Protein AF-B7JIX3-F1 (afdb_monomer_lite)

pLDDT: mean 92.61, std 6.32, range [68.38, 97.69]

InterPro domains:
  IPR001387 Cro/C1-type, helix-turn-helix domain [PF01381] (7-34)
  IPR001387 Cro/C1-type, helix-turn-helix domain [PS50943] (7-34)
  IPR001387 Cro/C1-type, helix-turn-helix domain [cd00093] (4-34)
  IPR010982 Lambda repressor-like, DNA-binding domain superfamily [G3DSA:1.10.260.40] (1-36)
  IPR010982 Lambda repressor-like, DNA-binding domain superfamily [SSF47413] (1-35)

Sequence (37 aa):
MSLGEQLKKLRESKGFSQEDVAKKIGVTRQAVYKVKL

Secondary structure (DSSP, 8-state):
--HHHHHHHHHHHTT--HHHHHHHHT--HHHHHHTT-

Foldseek 3Di:
DDPLVVVVVVCVVVVHDLVNVCVVVVHDSVVSVVSND

Organism: Bacillus cereus (strain AH820) (NCBI:txid405535)

Structure (mmCIF, N/CA/C/O backbone):
data_AF-B7JIX3-F1
#
_entry.id   AF-B7JIX3-F1
#
loop_
_atom_site.group_PDB
_atom_site.id
_atom_site.type_symbol
_atom_site.label_atom_id
_atom_site.label_alt_id
_atom_site.label_comp_id
_atom_site.label_asym_id
_atom_site.label_entity_id
_atom_site.label_seq_id
_atom_site.pdbx_PDB_ins_code
_atom_site.Cartn_x
_atom_site.Cartn_y
_atom_site.Cartn_z
_atom_site.occupancy
_atom_site.B_iso_or_equiv
_atom_site.auth_seq_id
_atom_site.auth_comp_id
_atom_site.auth_asym_id
_atom_site.auth_atom_id
_atom_site.pdbx_PDB_model_num
ATOM 1 N N . MET A 1 1 ? 9.196 5.242 15.503 1.00 68.38 1 MET A N 1
ATOM 2 C CA . MET A 1 1 ? 8.248 4.943 14.411 1.00 68.38 1 MET A CA 1
ATOM 3 C C . MET A 1 1 ? 9.055 4.854 13.129 1.00 68.38 1 MET A C 1
ATOM 5 O O . MET A 1 1 ? 9.821 5.771 12.861 1.00 68.38 1 MET A O 1
ATOM 9 N N . SER A 1 2 ? 8.969 3.739 12.409 1.00 90.31 2 SER A N 1
ATOM 10 C CA . SER A 1 2 ? 9.686 3.560 11.137 1.00 90.31 2 SER A CA 1
ATOM 11 C C . SER A 1 2 ? 8.865 4.066 9.944 1.00 90.31 2 SER A C 1
ATOM 13 O O . SER A 1 2 ? 7.641 4.176 10.032 1.00 90.31 2 SER A O 1
ATOM 15 N N . LEU A 1 3 ? 9.525 4.323 8.810 1.00 88.94 3 LEU A N 1
ATOM 16 C CA . LEU A 1 3 ? 8.856 4.726 7.566 1.00 88.94 3 LEU A CA 1
ATOM 17 C C . LEU A 1 3 ? 7.783 3.710 7.129 1.00 88.94 3 LEU A C 1
ATOM 19 O O . LEU A 1 3 ? 6.689 4.105 6.732 1.00 88.94 3 LEU A O 1
ATOM 23 N N . GLY A 1 4 ? 8.064 2.408 7.261 1.00 89.94 4 GLY A N 1
ATOM 24 C CA . GLY A 1 4 ? 7.096 1.350 6.954 1.00 89.94 4 GLY A CA 1
ATOM 25 C C . GLY A 1 4 ? 5.838 1.438 7.824 1.00 89.94 4 GLY A C 1
ATOM 26 O O . GLY A 1 4 ? 4.727 1.368 7.311 1.00 89.94 4 GLY A O 1
ATOM 27 N N . GLU A 1 5 ? 5.987 1.713 9.125 1.00 92.25 5 GLU A N 1
ATOM 28 C CA . GLU A 1 5 ? 4.840 1.899 10.026 1.00 92.25 5 GLU A CA 1
ATOM 29 C C . GLU A 1 5 ? 4.012 3.147 9.694 1.00 92.25 5 GLU A C 1
ATOM 31 O O . GLU A 1 5 ? 2.784 3.109 9.776 1.00 92.25 5 GLU A O 1
ATOM 36 N N . GLN A 1 6 ? 4.661 4.255 9.320 1.00 93.38 6 GLN A N 1
ATOM 37 C CA . GLN A 1 6 ? 3.962 5.479 8.909 1.00 93.38 6 GLN A CA 1
ATOM 38 C C . GLN A 1 6 ? 3.143 5.247 7.643 1.00 93.38 6 GLN A C 1
ATOM 40 O O . GLN A 1 6 ? 1.972 5.622 7.571 1.00 93.38 6 GLN A O 1
ATOM 45 N N . LEU A 1 7 ? 3.747 4.593 6.655 1.00 92.88 7 LEU A N 1
ATOM 46 C CA . LEU A 1 7 ? 3.077 4.294 5.404 1.00 92.88 7 LEU A CA 1
ATOM 47 C C . LEU A 1 7 ? 1.956 3.257 5.587 1.00 92.88 7 LEU A C 1
ATOM 49 O O . LEU A 1 7 ? 0.903 3.402 4.968 1.00 92.88 7 LEU A O 1
ATOM 53 N N . LYS A 1 8 ? 2.123 2.281 6.492 1.00 93.94 8 LYS A N 1
ATOM 54 C CA . LYS A 1 8 ? 1.051 1.355 6.879 1.00 93.94 8 LYS A CA 1
ATOM 55 C C . LYS A 1 8 ? -0.156 2.079 7.455 1.00 93.94 8 LYS A C 1
ATOM 57 O O . LYS A 1 8 ? -1.277 1.871 6.995 1.00 93.94 8 LYS A O 1
ATOM 62 N N . LYS A 1 9 ? 0.073 2.996 8.399 1.00 95.19 9 LYS A N 1
ATOM 63 C CA . LYS A 1 9 ? -0.997 3.823 8.973 1.00 95.19 9 LYS A CA 1
ATOM 64 C C . LYS A 1 9 ? -1.703 4.666 7.916 1.00 95.19 9 LYS A C 1
ATOM 66 O O . LYS A 1 9 ? -2.922 4.773 7.952 1.00 95.19 9 LYS A O 1
ATOM 71 N N . LEU A 1 10 ? -0.960 5.241 6.970 1.00 94.81 10 LEU A N 1
ATOM 72 C CA . LEU A 1 10 ? -1.536 6.024 5.875 1.00 94.81 10 LEU A CA 1
ATOM 73 C C . LEU A 1 10 ? -2.367 5.161 4.915 1.00 94.81 10 LEU A C 1
ATOM 75 O O . LEU A 1 10 ? -3.416 5.592 4.440 1.00 94.81 10 LEU A O 1
ATOM 79 N N . ARG A 1 11 ? -1.900 3.947 4.609 1.00 95.69 11 ARG A N 1
ATOM 80 C CA . ARG A 1 11 ? -2.640 2.990 3.783 1.00 95.69 11 ARG A CA 1
ATOM 81 C C . ARG A 1 11 ? -3.967 2.622 4.451 1.00 95.69 11 ARG A C 1
ATOM 83 O O . ARG A 1 11 ? -5.013 2.685 3.808 1.00 95.69 11 ARG A O 1
ATOM 90 N N . GLU A 1 12 ? -3.916 2.271 5.734 1.00 96.06 12 GLU A N 1
ATOM 91 C CA . GLU A 1 12 ? -5.080 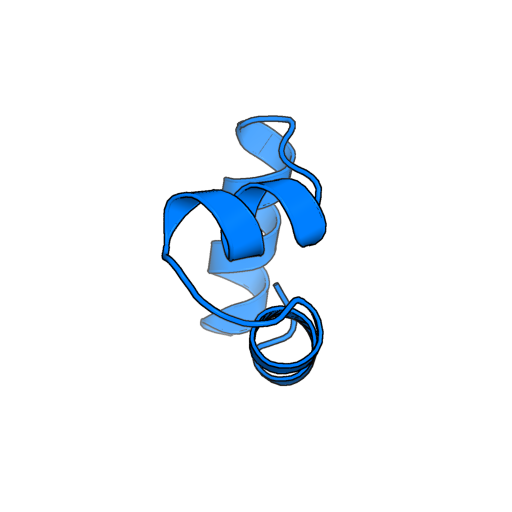1.863 6.526 1.00 96.06 12 GLU A CA 1
ATOM 92 C C . GLU A 1 12 ? -6.057 3.020 6.757 1.00 96.06 12 GLU A C 1
ATOM 94 O O . GLU A 1 12 ? -7.260 2.826 6.608 1.00 96.06 12 GLU A O 1
ATOM 99 N N . SER A 1 13 ? -5.572 4.241 7.012 1.00 97.69 13 SER A N 1
ATOM 100 C CA . SER A 1 13 ? -6.438 5.418 7.180 1.00 97.69 13 SER A CA 1
ATOM 101 C C . SER A 1 13 ? -7.188 5.804 5.906 1.00 97.69 13 SER A C 1
ATOM 103 O O . SER A 1 13 ? -8.254 6.409 5.977 1.00 97.69 13 SER A O 1
ATOM 105 N N . LYS A 1 14 ? -6.658 5.426 4.737 1.00 96.44 14 LYS A N 1
ATOM 1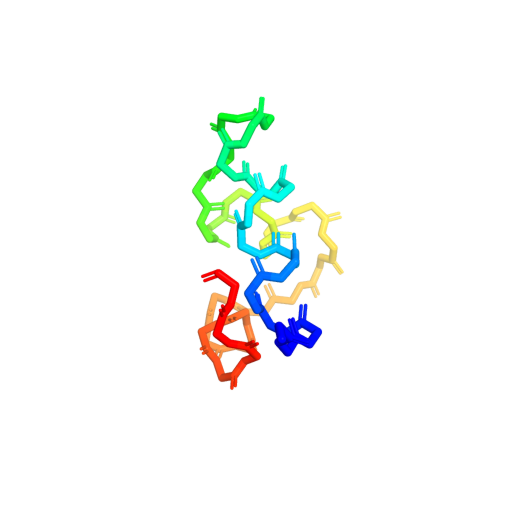06 C CA . LYS A 1 14 ? -7.328 5.575 3.440 1.00 96.44 14 LYS A CA 1
ATOM 107 C C . LYS A 1 14 ? -8.174 4.360 3.041 1.00 96.44 14 LYS A C 1
ATOM 109 O O . LYS A 1 14 ? -8.748 4.371 1.956 1.00 96.44 14 LYS A O 1
ATOM 114 N N . GLY A 1 15 ? -8.247 3.322 3.878 1.00 97.31 15 GLY A N 1
ATOM 115 C CA . GLY A 1 15 ? -9.020 2.109 3.601 1.00 97.31 15 GLY A CA 1
ATOM 116 C C . GLY A 1 15 ? -8.444 1.241 2.480 1.00 97.31 15 GLY A C 1
ATOM 117 O O . GLY A 1 15 ? -9.167 0.445 1.890 1.00 97.31 15 GLY A O 1
ATOM 118 N N . PHE A 1 16 ? -7.159 1.393 2.154 1.00 96.38 16 PHE A N 1
ATOM 119 C CA . PHE A 1 16 ? -6.528 0.621 1.087 1.00 96.38 16 PHE A CA 1
ATOM 120 C C . PHE A 1 16 ? -5.981 -0.706 1.610 1.00 96.38 16 PHE A C 1
ATOM 122 O O . PHE A 1 16 ? -5.321 -0.768 2.648 1.00 96.38 16 PHE A O 1
ATOM 129 N N . SER A 1 17 ? -6.166 -1.782 0.855 1.00 95.88 17 SER A N 1
ATOM 130 C CA . SER A 1 17 ? -5.364 -2.993 1.018 1.00 95.88 17 SER A CA 1
ATOM 131 C C . SER A 1 17 ? -3.967 -2.801 0.411 1.00 95.88 17 SER A C 1
ATOM 133 O O . SER A 1 17 ? -3.705 -1.858 -0.339 1.00 95.88 17 SER A O 1
ATOM 135 N N . GLN A 1 18 ? -3.035 -3.707 0.714 1.00 95.94 18 GLN A N 1
ATOM 136 C CA . GLN A 1 18 ? -1.728 -3.725 0.042 1.00 95.94 18 GLN A CA 1
ATOM 137 C C . GLN A 1 18 ? -1.864 -3.934 -1.478 1.00 95.94 18 GLN A C 1
ATOM 139 O O . GLN A 1 18 ? -1.059 -3.405 -2.240 1.00 95.94 18 GLN A O 1
ATOM 144 N N . GLU A 1 19 ? -2.890 -4.673 -1.915 1.00 96.81 19 GLU A N 1
ATOM 145 C CA . GLU A 1 19 ? -3.190 -4.895 -3.334 1.00 96.81 19 GLU A CA 1
ATOM 146 C C . GLU A 1 19 ? -3.652 -3.599 -4.015 1.00 96.81 19 GLU A C 1
ATOM 148 O O . GLU A 1 19 ? -3.224 -3.289 -5.124 1.00 96.81 19 GLU A O 1
ATOM 153 N N . ASP A 1 20 ? -4.468 -2.792 -3.331 1.00 97.12 20 ASP A N 1
ATOM 154 C CA . ASP A 1 20 ? -4.922 -1.501 -3.859 1.00 97.12 20 ASP A CA 1
ATOM 155 C C . ASP A 1 20 ? -3.756 -0.533 -4.052 1.00 97.12 20 ASP A C 1
ATOM 157 O O . ASP A 1 20 ? -3.680 0.166 -5.063 1.00 97.12 20 ASP A O 1
ATOM 161 N N . VAL A 1 21 ? -2.819 -0.514 -3.098 1.00 96.06 21 VAL A N 1
ATOM 162 C CA . VAL A 1 21 ? -1.593 0.28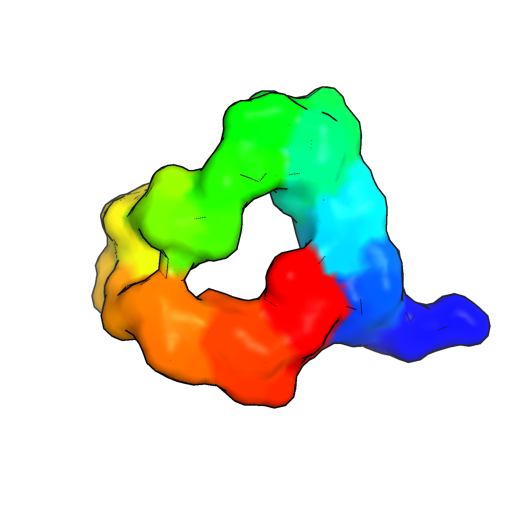6 -3.210 1.00 96.06 21 VAL A CA 1
ATOM 163 C C . VAL A 1 21 ? -0.745 -0.196 -4.379 1.00 96.06 21 VAL A C 1
ATOM 165 O O . VAL A 1 21 ? -0.343 0.626 -5.199 1.00 96.06 21 VAL A O 1
ATOM 168 N N . ALA A 1 22 ? -0.520 -1.509 -4.486 1.00 96.31 22 ALA A N 1
ATOM 169 C CA . ALA A 1 22 ? 0.273 -2.112 -5.553 1.00 96.31 22 ALA A CA 1
ATOM 170 C C . ALA A 1 22 ? -0.273 -1.742 -6.943 1.00 96.31 22 ALA A C 1
ATOM 172 O O . ALA A 1 22 ? 0.465 -1.222 -7.781 1.00 96.31 22 ALA A O 1
ATOM 173 N N . LYS A 1 23 ? -1.589 -1.897 -7.139 1.00 97.50 23 LYS A N 1
ATOM 174 C CA . LYS A 1 23 ? -2.289 -1.517 -8.374 1.00 97.50 23 LYS A CA 1
ATOM 175 C C . LYS A 1 23 ? -2.182 -0.023 -8.678 1.00 97.50 23 LYS A C 1
ATOM 177 O O . LYS A 1 23 ? -1.943 0.341 -9.823 1.00 97.50 23 LYS A O 1
ATOM 182 N N . LYS A 1 24 ? -2.336 0.848 -7.672 1.00 95.56 24 LYS A N 1
ATOM 183 C CA . LYS A 1 24 ? -2.286 2.311 -7.859 1.00 95.56 24 LYS A CA 1
ATOM 184 C C . LYS A 1 24 ? -0.913 2.827 -8.282 1.00 95.56 24 LYS A C 1
ATOM 186 O O . LYS A 1 24 ? -0.859 3.799 -9.025 1.00 95.56 24 LYS A O 1
ATOM 191 N N . ILE A 1 25 ? 0.169 2.220 -7.794 1.00 94.62 25 ILE A N 1
ATOM 192 C CA . ILE A 1 25 ? 1.543 2.677 -8.074 1.00 94.62 25 ILE A CA 1
ATOM 193 C C . ILE A 1 25 ? 2.264 1.820 -9.123 1.00 94.62 25 ILE A C 1
ATOM 195 O O . ILE A 1 25 ? 3.433 2.062 -9.403 1.00 94.62 25 ILE A O 1
ATOM 199 N N . GLY A 1 26 ? 1.579 0.829 -9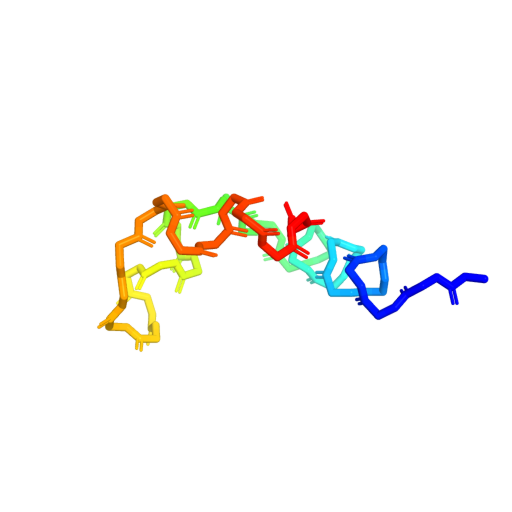.706 1.00 96.56 26 GLY A N 1
ATOM 200 C CA . GLY A 1 26 ? 2.112 0.010 -10.795 1.00 96.56 26 GLY A CA 1
ATOM 201 C C . GLY A 1 26 ? 3.215 -0.961 -10.370 1.00 96.56 26 GLY A C 1
ATOM 202 O O . GLY A 1 26 ? 4.146 -1.201 -11.133 1.00 96.56 26 GLY A O 1
ATOM 203 N N . VAL A 1 27 ? 3.135 -1.517 -9.158 1.00 95.56 27 VAL A N 1
ATOM 204 C CA . VAL A 1 27 ? 4.095 -2.515 -8.654 1.00 95.56 27 VAL A CA 1
ATOM 205 C C . VAL A 1 27 ? 3.390 -3.804 -8.249 1.00 95.56 27 VAL A C 1
ATOM 207 O O . VAL A 1 27 ? 2.167 -3.875 -8.174 1.00 95.56 27 VAL A O 1
ATOM 210 N N . THR A 1 28 ? 4.164 -4.845 -7.948 1.00 96.00 28 THR A N 1
ATOM 211 C CA . THR A 1 28 ? 3.614 -6.097 -7.422 1.00 96.00 28 THR A CA 1
ATOM 212 C C . THR A 1 28 ? 3.247 -5.961 -5.943 1.00 96.00 28 THR A C 1
ATOM 214 O O . THR A 1 28 ? 3.908 -5.256 -5.175 1.00 96.00 28 THR A O 1
ATOM 217 N N . ARG A 1 29 ? 2.242 -6.717 -5.487 1.00 93.81 29 ARG A N 1
ATOM 218 C CA . ARG A 1 29 ? 1.889 -6.797 -4.059 1.00 93.81 29 ARG A CA 1
ATOM 219 C C . ARG A 1 29 ? 3.071 -7.217 -3.173 1.00 93.81 29 ARG A C 1
ATOM 221 O O . ARG A 1 29 ? 3.197 -6.750 -2.044 1.00 93.81 29 ARG A O 1
ATOM 228 N N . GLN A 1 30 ? 3.969 -8.060 -3.685 1.00 94.50 30 GLN A N 1
ATOM 229 C CA . GLN A 1 30 ? 5.185 -8.479 -2.976 1.00 94.50 30 GLN A CA 1
ATOM 230 C C . GLN A 1 30 ? 6.140 -7.308 -2.700 1.00 94.50 30 GLN A C 1
ATOM 232 O O . GLN A 1 30 ? 6.732 -7.251 -1.620 1.00 94.50 30 GLN A O 1
ATOM 237 N N . ALA A 1 31 ? 6.261 -6.352 -3.630 1.00 93.31 31 ALA A N 1
ATOM 238 C CA . ALA A 1 31 ? 7.053 -5.143 -3.412 1.00 93.31 31 ALA A CA 1
ATOM 239 C C . ALA A 1 31 ? 6.485 -4.312 -2.250 1.00 93.31 31 ALA A C 1
ATOM 241 O O . ALA A 1 31 ? 7.236 -3.870 -1.382 1.00 93.31 31 ALA A O 1
ATOM 242 N N . VAL A 1 32 ? 5.155 -4.190 -2.176 1.00 92.69 32 VAL A N 1
ATOM 243 C CA . VAL A 1 32 ? 4.448 -3.506 -1.080 1.00 92.69 32 VAL A CA 1
ATOM 244 C C . VAL A 1 32 ? 4.667 -4.217 0.262 1.00 92.69 32 VAL A C 1
A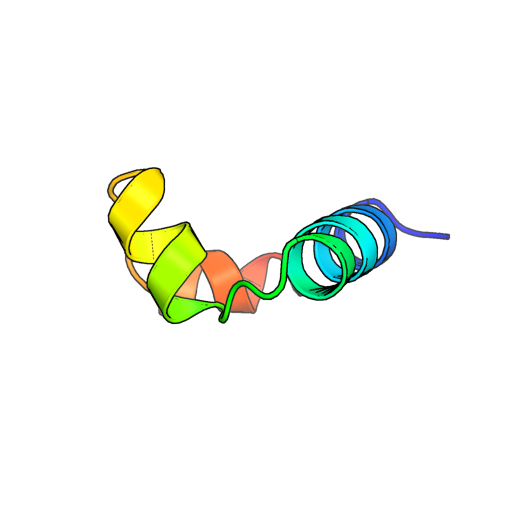TOM 246 O O . VAL A 1 32 ? 4.966 -3.570 1.266 1.00 92.69 32 VAL A O 1
ATOM 249 N N . TYR A 1 33 ? 4.606 -5.552 0.2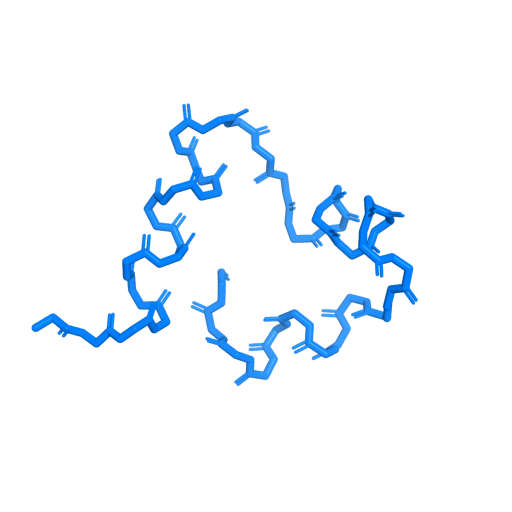78 1.00 91.56 33 TYR A N 1
ATOM 250 C CA . TYR A 1 33 ? 4.843 -6.360 1.479 1.00 91.56 33 TYR A CA 1
ATOM 251 C C . TYR A 1 33 ? 6.263 -6.189 2.041 1.00 91.56 33 TYR A C 1
ATOM 253 O O . TYR A 1 33 ? 6.439 -6.027 3.250 1.00 91.56 33 TYR A O 1
ATOM 261 N N . LYS A 1 34 ? 7.287 -6.166 1.176 1.00 89.56 34 LYS A N 1
ATOM 262 C CA . LYS A 1 34 ? 8.695 -6.012 1.586 1.00 89.56 34 LYS A CA 1
ATOM 263 C C . LYS A 1 34 ? 8.953 -4.689 2.319 1.00 89.56 34 LYS A C 1
ATOM 265 O O . LYS A 1 34 ? 9.792 -4.640 3.214 1.00 89.56 34 LYS A O 1
ATOM 270 N N . VAL A 1 35 ? 8.207 -3.641 1.968 1.00 82.50 35 VAL A N 1
ATOM 271 C CA . VAL A 1 35 ? 8.295 -2.303 2.582 1.00 82.50 35 VAL A CA 1
ATOM 272 C C . VAL A 1 35 ? 7.484 -2.214 3.895 1.00 82.50 35 VAL A C 1
ATOM 274 O O . VAL A 1 35 ? 7.539 -1.201 4.588 1.00 82.50 35 VAL A O 1
ATOM 277 N N . LYS A 1 36 ? 6.801 -3.301 4.302 1.00 80.88 36 LYS A N 1
ATOM 278 C CA . LYS A 1 36 ? 5.969 -3.410 5.521 1.00 80.88 36 LYS A CA 1
ATOM 279 C C . LYS A 1 36 ? 4.850 -2.364 5.595 1.00 80.88 36 LYS A C 1
ATOM 281 O O . LYS A 1 36 ? 4.541 -1.849 6.669 1.00 80.88 36 LYS A O 1
ATOM 286 N N . LEU A 1 37 ? 4.263 -2.082 4.434 1.00 74.25 37 LEU A N 1
ATOM 287 C CA . LEU A 1 37 ? 3.066 -1.259 4.262 1.00 74.25 37 LEU A CA 1
ATOM 288 C C . LEU A 1 37 ? 1.817 -1.943 4.820 1.00 74.25 37 LEU A C 1
ATOM 290 O O . LEU A 1 37 ? 1.738 -3.186 4.833 1.00 74.25 37 LEU A O 1
#

Radius of gyration: 9.09 Å; chains: 1; bounding box: 19×14×25 Å